Protein AF-A0A516GFE7-F1 (afdb_monomer)

Solvent-accessible surface area (backbone atoms only — not comparable to full-atom values): 7276 Å² total; per-residue (Å²): 134,89,84,88,85,85,79,75,92,79,82,87,72,81,81,80,71,80,77,71,81,72,76,73,76,73,80,73,68,92,63,82,75,91,73,81,87,88,73,87,83,81,52,74,66,57,55,48,50,54,50,52,52,46,47,67,71,62,63,71,59,98,56,88,68,79,75,68,81,72,78,48,69,80,76,64,46,90,61,79,77,74,78,83,81,64,90,54,93,64,37,78,60,54,74,75,51,90,130

Secondary structure (DSSP, 8-state):
------------------------------PPPS----SS---HHHHHHHHHHHHHHH-S-SS---------TTTT-SSPPP--PPPSTTHHHHTTS--

Sequence (99 aa):
MSATDTGADTAADTATGGTDTATADTDHTSSTPVLKVVSGNPTAEEVAALTAVLAVVGGGDSGEATATPTTSLWGRSARLPAQRVTPGPGAWRASAMPH

Structure (mmCIF, N/CA/C/O backbone):
data_AF-A0A516GFE7-F1
#
_entry.id   AF-A0A516GFE7-F1
#
loop_
_atom_site.group_PDB
_atom_site.id
_atom_site.type_symbol
_atom_site.label_atom_id
_atom_site.label_alt_id
_atom_site.label_comp_id
_atom_site.label_asym_id
_atom_site.label_entity_id
_atom_site.label_seq_id
_atom_site.pdbx_PDB_ins_code
_atom_site.Cartn_x
_atom_site.Cartn_y
_atom_site.Cartn_z
_atom_site.occupancy
_atom_site.B_iso_or_equiv
_atom_site.auth_seq_id
_atom_site.auth_comp_id
_atom_site.auth_asym_id
_atom_site.auth_atom_id
_atom_site.pdbx_PDB_model_num
ATOM 1 N N . MET A 1 1 ? -4.578 42.224 65.400 1.00 40.62 1 MET A N 1
ATOM 2 C CA . MET A 1 1 ? -5.111 40.857 65.213 1.00 40.62 1 MET A CA 1
ATOM 3 C C . MET A 1 1 ? -6.072 40.911 64.041 1.00 40.62 1 MET A C 1
ATOM 5 O O . MET A 1 1 ? -6.862 41.840 63.981 1.00 40.62 1 MET A O 1
ATOM 9 N N . SER A 1 2 ? -5.865 40.021 63.077 1.00 48.75 2 SER A N 1
ATOM 10 C CA . SER A 1 2 ? -6.362 40.023 61.697 1.00 48.75 2 SER A CA 1
ATOM 11 C C . SER A 1 2 ? -7.869 40.221 61.510 1.00 48.75 2 SER A C 1
ATOM 13 O O . SER A 1 2 ? -8.648 39.681 62.286 1.00 48.75 2 SER A O 1
ATOM 15 N N . ALA A 1 3 ? -8.250 40.853 60.395 1.00 51.66 3 ALA A N 1
ATOM 16 C CA . ALA A 1 3 ? -9.342 40.390 59.538 1.00 51.66 3 ALA A CA 1
ATOM 17 C C . ALA A 1 3 ? -9.188 41.004 58.136 1.00 51.66 3 ALA A C 1
ATOM 19 O O . ALA A 1 3 ? -9.076 42.215 57.974 1.00 51.66 3 ALA A O 1
ATOM 20 N N . THR A 1 4 ? -9.109 40.121 57.151 1.00 70.12 4 THR A N 1
ATOM 21 C CA . THR A 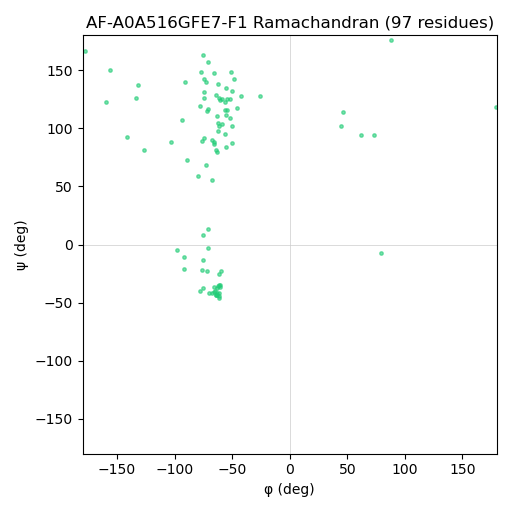1 4 ? -9.088 40.353 55.708 1.00 70.12 4 THR A CA 1
ATOM 22 C C . THR A 1 4 ? -10.466 40.764 55.200 1.00 70.12 4 THR A C 1
ATOM 24 O O . THR A 1 4 ? -11.443 40.118 55.565 1.00 70.12 4 THR A O 1
ATOM 27 N N . ASP A 1 5 ? -10.526 41.720 54.278 1.00 40.56 5 ASP A N 1
ATOM 28 C CA . ASP A 1 5 ? -11.602 41.785 53.286 1.00 40.56 5 ASP A CA 1
ATOM 29 C C . ASP A 1 5 ? -10.976 42.229 51.958 1.00 40.56 5 ASP A C 1
ATOM 31 O O . ASP A 1 5 ? -10.685 43.400 51.727 1.00 40.56 5 ASP A O 1
ATOM 35 N N . THR A 1 6 ? -10.598 41.245 51.143 1.00 70.00 6 THR A N 1
ATOM 36 C CA . THR A 1 6 ? -10.194 41.457 49.751 1.00 70.00 6 THR A CA 1
ATOM 37 C C . THR A 1 6 ? -11.439 41.243 48.917 1.00 70.00 6 THR A C 1
ATOM 39 O O . THR A 1 6 ? -11.926 40.122 48.796 1.00 70.00 6 THR A O 1
ATOM 42 N N . GLY A 1 7 ? -11.967 42.351 48.409 1.00 43.28 7 GLY A N 1
ATOM 43 C CA . GLY A 1 7 ? -13.133 42.364 47.552 1.00 43.28 7 GLY A CA 1
ATOM 44 C C . GLY A 1 7 ? -12.870 41.803 46.156 1.00 43.28 7 GLY A C 1
ATOM 45 O O . GLY A 1 7 ? -11.760 41.862 45.631 1.00 43.28 7 GLY A O 1
ATOM 46 N N . ALA A 1 8 ? -13.988 41.375 45.575 1.00 51.88 8 ALA A N 1
ATOM 47 C CA . ALA A 1 8 ? -14.328 41.421 44.158 1.00 51.88 8 ALA A CA 1
ATOM 48 C C . ALA A 1 8 ? -13.607 40.444 43.210 1.00 51.88 8 ALA A C 1
ATOM 50 O O . ALA A 1 8 ? -12.591 40.744 42.589 1.00 51.88 8 ALA A O 1
ATOM 51 N N . ASP A 1 9 ? -14.286 39.314 42.987 1.00 47.78 9 ASP A N 1
ATOM 52 C CA . ASP A 1 9 ? -14.727 38.897 41.650 1.00 47.78 9 ASP A CA 1
ATOM 53 C C . ASP A 1 9 ? -14.917 40.090 40.697 1.00 47.78 9 ASP A C 1
ATOM 55 O O . ASP A 1 9 ? -15.665 41.010 41.035 1.00 47.78 9 ASP A O 1
ATOM 59 N N . THR A 1 10 ? -14.301 40.054 39.508 1.00 49.50 10 THR A N 1
ATOM 60 C CA . THR A 1 10 ? -14.901 40.459 38.215 1.00 49.50 10 THR A CA 1
ATOM 61 C C . THR A 1 10 ? -13.891 40.291 37.068 1.00 49.50 10 THR A C 1
ATOM 63 O O . THR A 1 10 ? -12.853 40.943 37.032 1.00 49.50 10 THR A O 1
ATOM 66 N N . ALA A 1 11 ? -14.268 39.422 36.123 1.00 47.94 11 ALA A N 1
ATOM 67 C CA . ALA A 1 11 ? -13.967 39.408 34.686 1.00 47.94 11 ALA A CA 1
ATOM 68 C C . ALA A 1 11 ? -12.524 39.686 34.203 1.00 47.94 11 ALA A C 1
ATOM 70 O O . ALA A 1 11 ? -12.130 40.824 33.969 1.00 47.94 11 ALA A O 1
ATOM 71 N N . ALA A 1 12 ? -11.817 38.610 33.854 1.00 48.28 12 ALA A N 1
ATOM 72 C CA . ALA A 1 12 ? -11.055 38.567 32.604 1.00 48.28 12 ALA A CA 1
ATOM 73 C C . ALA A 1 12 ? -11.898 37.707 31.652 1.00 48.28 12 ALA A C 1
ATOM 75 O O . ALA A 1 12 ? -12.020 36.498 31.831 1.00 48.28 12 ALA A O 1
ATOM 76 N N . ASP A 1 13 ? -12.816 38.327 30.921 1.00 52.19 13 ASP A N 1
ATOM 77 C CA . ASP A 1 13 ? -12.589 38.818 29.559 1.00 52.19 13 ASP A CA 1
ATOM 78 C C . ASP A 1 13 ? -11.891 37.784 28.670 1.00 52.19 13 ASP A C 1
ATOM 80 O O . ASP A 1 13 ? -10.766 37.335 28.890 1.00 52.19 13 ASP A O 1
ATOM 84 N N . THR A 1 14 ? -12.667 37.372 27.685 1.00 43.75 14 THR A N 1
ATOM 85 C CA . THR A 1 14 ? -12.422 36.326 26.712 1.00 43.75 14 THR A CA 1
ATOM 86 C C . THR A 1 14 ? -11.114 36.547 25.967 1.00 43.75 14 THR A C 1
ATOM 88 O O . THR A 1 14 ? -10.996 37.454 25.146 1.00 43.75 14 THR A O 1
ATOM 91 N N . ALA A 1 15 ? -10.164 35.632 26.150 1.00 45.09 15 ALA A N 1
ATOM 92 C CA . ALA A 1 15 ? -9.186 35.362 25.112 1.00 45.09 15 ALA A CA 1
ATOM 93 C C . ALA A 1 15 ? -9.928 34.715 23.933 1.00 45.09 15 ALA A C 1
ATOM 95 O O . ALA A 1 15 ? -10.081 33.495 23.859 1.00 45.09 15 ALA A O 1
ATOM 96 N N . THR A 1 16 ? -10.417 35.552 23.019 1.00 51.69 16 THR A N 1
ATOM 97 C CA . THR A 1 16 ? -10.776 35.163 21.654 1.00 51.69 16 THR A CA 1
ATOM 98 C C . THR A 1 16 ? -9.487 34.723 20.959 1.00 51.69 16 THR A C 1
ATOM 100 O O . THR A 1 16 ? -8.820 35.494 20.274 1.00 51.69 16 THR A O 1
ATOM 103 N N . GLY A 1 17 ? -9.088 33.478 21.214 1.00 44.28 17 GLY A N 1
ATOM 104 C CA . GLY A 1 17 ? -8.136 32.752 20.390 1.00 44.28 17 GLY A CA 1
ATOM 105 C C . GLY A 1 17 ? -8.846 32.392 19.096 1.00 44.28 17 GLY A C 1
ATOM 106 O O . GLY A 1 17 ? -9.847 31.676 19.123 1.00 44.28 17 GLY A O 1
ATOM 107 N N . GLY A 1 18 ? -8.363 32.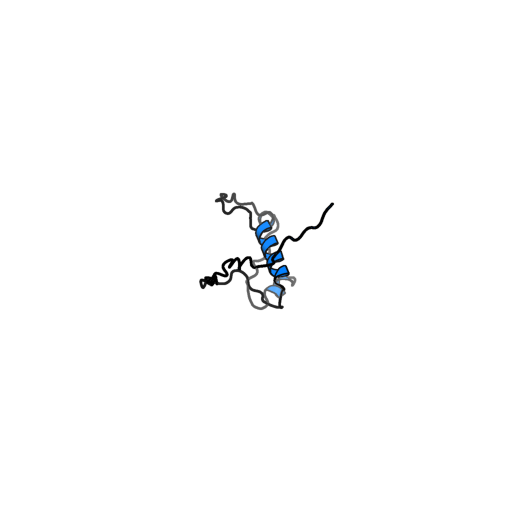961 17.994 1.00 53.81 18 GLY A N 1
ATOM 108 C CA . GLY A 1 18 ? -8.938 32.822 16.668 1.00 53.81 18 GLY A CA 1
ATOM 109 C C . GLY A 1 18 ? -9.296 31.379 16.341 1.00 53.81 18 GLY A C 1
ATOM 110 O O . GLY A 1 18 ? -8.435 30.514 16.218 1.00 53.81 18 GLY A O 1
ATOM 111 N N . THR A 1 19 ? -10.585 31.144 16.131 1.00 42.69 19 THR A N 1
ATOM 112 C CA . THR A 1 19 ? -11.004 30.161 15.142 1.00 42.69 19 THR A CA 1
ATOM 113 C C . THR A 1 19 ? -11.128 30.923 13.837 1.00 42.69 19 THR A C 1
ATOM 115 O O . THR A 1 19 ? -12.219 31.203 13.344 1.00 42.69 19 THR A O 1
ATOM 118 N N . ASP A 1 20 ? -9.966 31.282 13.279 1.00 50.12 20 ASP A N 1
ATOM 119 C CA . ASP A 1 20 ? -9.879 31.349 11.832 1.00 50.12 20 ASP A CA 1
ATOM 120 C C . ASP A 1 20 ? -10.404 30.003 11.358 1.00 50.12 20 ASP A C 1
ATOM 122 O O . ASP A 1 20 ? -9.817 28.942 11.590 1.00 50.12 20 ASP A O 1
ATOM 126 N N . THR A 1 21 ? -11.589 30.057 10.766 1.00 53.34 21 THR A N 1
ATOM 127 C CA . THR A 1 21 ? -12.073 29.020 9.880 1.00 53.34 21 THR A CA 1
ATOM 128 C C . THR A 1 21 ? -11.092 29.029 8.716 1.00 53.34 21 THR A C 1
ATOM 130 O O . THR A 1 21 ? -11.322 29.652 7.684 1.00 53.34 21 THR A O 1
ATOM 133 N N . ALA A 1 22 ? -9.937 28.397 8.923 1.00 53.47 22 ALA A N 1
ATOM 134 C CA . ALA A 1 22 ? -9.079 27.952 7.858 1.00 53.47 22 ALA A CA 1
ATOM 135 C C . ALA A 1 22 ? -9.889 26.870 7.154 1.00 53.47 22 ALA A C 1
ATOM 137 O O . ALA A 1 22 ? -9.849 25.690 7.501 1.00 53.47 22 ALA A O 1
ATOM 138 N N . THR A 1 23 ? -10.695 27.315 6.194 1.00 50.78 23 THR A N 1
ATOM 139 C CA . THR A 1 23 ? -11.040 26.541 5.015 1.00 50.78 23 THR A CA 1
ATOM 140 C C . THR A 1 23 ? -9.711 26.048 4.453 1.00 50.78 23 THR A C 1
ATOM 142 O O . THR A 1 23 ? -9.056 26.737 3.675 1.00 50.78 23 THR A O 1
ATOM 145 N N . ALA A 1 24 ? -9.254 24.893 4.940 1.00 57.44 24 ALA A N 1
ATOM 146 C CA . ALA A 1 24 ? -8.231 24.109 4.289 1.00 57.44 24 ALA A CA 1
ATOM 147 C C . ALA A 1 24 ? -8.881 23.641 2.993 1.00 57.44 24 ALA A C 1
ATOM 149 O O . ALA A 1 24 ? -9.546 22.603 2.950 1.00 57.44 24 ALA A O 1
ATOM 150 N N . ASP A 1 25 ? -8.769 24.493 1.978 1.00 47.75 25 ASP A N 1
ATOM 151 C CA . ASP A 1 25 ? -9.023 24.150 0.596 1.00 47.75 25 ASP A CA 1
ATOM 152 C C . ASP A 1 25 ? -8.098 22.970 0.302 1.00 47.75 25 ASP A C 1
ATOM 154 O O . ASP A 1 25 ? -6.882 23.099 0.150 1.00 47.75 25 ASP A O 1
ATOM 158 N N . THR A 1 26 ? -8.655 21.770 0.444 1.00 60.00 26 THR A N 1
ATOM 159 C CA . THR A 1 26 ? -7.948 20.538 0.150 1.00 60.00 26 THR A CA 1
ATOM 160 C C . THR A 1 26 ? -7.921 20.502 -1.357 1.00 60.00 26 THR A C 1
ATOM 162 O O . THR A 1 26 ? -8.876 20.034 -1.977 1.00 60.00 26 THR A O 1
ATOM 165 N N . ASP A 1 27 ? -6.854 21.061 -1.921 1.00 47.75 27 ASP A N 1
ATOM 166 C CA . ASP A 1 27 ? -6.510 20.993 -3.332 1.00 47.75 27 ASP A CA 1
ATOM 167 C C . ASP A 1 27 ? -6.441 19.510 -3.734 1.00 47.75 27 ASP A C 1
ATOM 169 O O . ASP A 1 27 ? -5.401 18.853 -3.730 1.00 47.75 27 ASP A O 1
ATOM 173 N N . HIS A 1 28 ? -7.600 18.937 -4.050 1.00 56.25 28 HIS A N 1
ATOM 174 C CA . HIS A 1 28 ? -7.746 17.636 -4.680 1.00 56.25 28 HIS A CA 1
ATOM 175 C C . HIS A 1 28 ? -7.474 17.855 -6.171 1.00 56.25 28 HIS A C 1
ATOM 177 O O . HIS A 1 28 ? -8.341 17.665 -7.028 1.00 56.25 28 HIS A O 1
ATOM 183 N N . THR A 1 29 ? -6.271 18.348 -6.489 1.00 56.84 29 THR A N 1
ATOM 184 C CA . THR A 1 29 ? -5.804 18.472 -7.868 1.00 56.84 29 THR A CA 1
ATOM 185 C C . THR A 1 29 ? -6.004 17.099 -8.497 1.00 56.84 29 THR A C 1
ATOM 187 O O . THR A 1 29 ? -5.587 16.105 -7.905 1.00 56.84 29 THR A O 1
ATOM 190 N N . SER A 1 30 ? -6.722 17.032 -9.622 1.00 61.94 30 SER A N 1
ATOM 191 C CA . SER A 1 30 ? -7.272 15.808 -10.231 1.00 61.94 30 SER A CA 1
ATOM 192 C C . SER A 1 30 ? -6.206 14.843 -10.778 1.00 61.94 30 SER A C 1
ATOM 194 O O . SER A 1 30 ? -6.211 14.466 -11.949 1.00 61.94 30 SER A O 1
ATOM 196 N N . SER A 1 31 ? -5.269 14.448 -9.925 1.00 73.81 31 SER A N 1
ATOM 197 C CA . SER A 1 31 ? -4.284 13.413 -10.149 1.00 73.81 31 SER A CA 1
ATOM 198 C C . SER A 1 31 ? -4.967 12.057 -10.051 1.00 73.81 31 SER A C 1
ATOM 200 O O . SER A 1 31 ? -5.862 11.840 -9.231 1.00 73.81 31 SER A O 1
ATOM 202 N N . THR A 1 32 ? -4.543 11.125 -10.901 1.00 83.50 32 THR A N 1
ATOM 203 C CA . THR A 1 32 ? -4.990 9.737 -10.781 1.00 83.50 32 THR A CA 1
ATOM 204 C C . THR A 1 32 ? -4.533 9.211 -9.417 1.00 83.50 32 THR A C 1
ATOM 206 O O . THR A 1 32 ? -3.342 9.312 -9.110 1.00 83.50 32 THR A O 1
ATOM 209 N N . PRO A 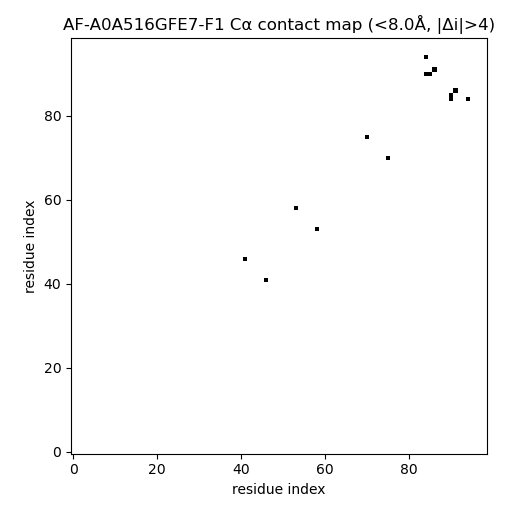1 33 ? -5.436 8.664 -8.583 1.00 82.81 33 PRO A N 1
ATOM 210 C CA . PRO A 1 33 ? -5.074 8.210 -7.247 1.00 82.81 33 PRO A CA 1
ATOM 211 C C . PRO A 1 33 ? -4.009 7.113 -7.333 1.00 82.81 33 PRO A C 1
ATOM 213 O O . PRO A 1 33 ? -4.206 6.095 -7.996 1.00 82.81 33 PRO A O 1
ATOM 216 N N . VAL A 1 34 ? -2.880 7.324 -6.650 1.00 87.88 34 VAL A N 1
ATOM 217 C CA . VAL A 1 34 ? -1.730 6.400 -6.658 1.00 87.88 34 VAL A CA 1
ATOM 218 C C . VAL A 1 34 ? -1.994 5.107 -5.884 1.00 87.88 34 VAL A C 1
ATOM 220 O O . VAL A 1 34 ? -1.368 4.086 -6.154 1.00 87.88 34 VAL A O 1
ATOM 223 N N . LEU A 1 35 ? -2.944 5.130 -4.945 1.00 89.56 35 LEU A N 1
ATOM 224 C CA . LEU A 1 35 ? -3.377 3.979 -4.158 1.00 89.56 35 LEU A CA 1
ATOM 225 C C . LEU A 1 35 ? -4.909 3.900 -4.175 1.00 89.56 35 LEU A C 1
ATOM 227 O O . LEU A 1 35 ? -5.591 4.914 -4.027 1.00 89.56 35 LEU A O 1
ATOM 231 N N . LYS A 1 36 ? -5.455 2.689 -4.341 1.00 92.56 36 LYS A N 1
ATOM 232 C CA . LYS A 1 36 ? -6.900 2.422 -4.337 1.00 92.56 36 LYS A CA 1
ATOM 233 C C . LYS A 1 36 ? -7.223 1.221 -3.455 1.00 92.56 36 LYS A C 1
ATOM 235 O O . LYS A 1 36 ? -6.716 0.125 -3.685 1.00 92.56 36 LYS A O 1
ATOM 240 N N . VAL A 1 37 ? -8.138 1.410 -2.509 1.00 94.25 37 VAL A N 1
ATOM 241 C CA . VAL A 1 37 ? -8.740 0.313 -1.742 1.00 94.25 37 VAL A CA 1
ATOM 242 C C . VAL A 1 37 ? -9.805 -0.353 -2.616 1.00 94.25 37 VAL A C 1
ATOM 244 O O . VAL A 1 37 ? -10.744 0.298 -3.069 1.00 94.25 37 VAL A O 1
ATOM 247 N N . VAL A 1 38 ? -9.636 -1.642 -2.913 1.00 96.25 38 VAL A N 1
ATOM 248 C CA . VAL A 1 38 ? -10.536 -2.390 -3.815 1.00 96.25 38 VAL A CA 1
ATOM 249 C C . VAL A 1 38 ? -11.669 -3.086 -3.051 1.00 96.25 38 VAL A C 1
ATOM 251 O O . VAL A 1 38 ? -12.711 -3.383 -3.630 1.00 96.25 38 VAL A O 1
ATOM 254 N N . SER A 1 39 ? -11.492 -3.322 -1.750 1.00 92.75 39 SER A N 1
ATOM 255 C CA . SER A 1 39 ? -12.468 -4.000 -0.896 1.00 92.75 39 SER A CA 1
ATOM 256 C C . SER A 1 39 ? -12.285 -3.628 0.575 1.00 92.75 39 SER A C 1
ATOM 258 O O . SER A 1 39 ? -11.152 -3.429 1.010 1.00 92.75 39 SER A O 1
ATOM 260 N N . GLY A 1 40 ? -13.376 -3.646 1.345 1.00 96.25 40 GLY A N 1
ATOM 261 C CA . GLY A 1 40 ? -13.376 -3.350 2.783 1.00 96.25 40 GLY A CA 1
ATOM 262 C C . GLY A 1 40 ? -13.549 -1.862 3.104 1.00 96.25 40 GLY A C 1
ATOM 263 O O . GLY A 1 40 ? -13.620 -1.030 2.203 1.00 96.25 40 GLY A O 1
ATOM 264 N N . ASN A 1 41 ? -13.640 -1.545 4.397 1.00 96.38 41 ASN A N 1
ATOM 265 C CA . ASN A 1 41 ? -13.692 -0.175 4.914 1.00 96.38 41 ASN A CA 1
ATOM 266 C C . ASN A 1 41 ? -12.597 -0.003 5.981 1.00 96.38 41 ASN A C 1
ATOM 268 O O . ASN A 1 41 ? -12.896 -0.187 7.163 1.00 96.38 41 ASN A O 1
ATOM 272 N N . PRO A 1 42 ? -11.336 0.232 5.571 1.00 96.31 42 PRO A N 1
ATOM 273 C CA . PRO A 1 42 ? -10.227 0.336 6.509 1.00 96.31 42 PRO A CA 1
ATOM 274 C C . PRO A 1 42 ? -10.384 1.567 7.400 1.00 96.31 42 PRO A C 1
ATOM 276 O O . PRO A 1 42 ? -10.913 2.597 6.970 1.00 96.31 42 PRO A O 1
ATOM 279 N N . THR A 1 43 ? -9.905 1.468 8.636 1.00 97.94 43 THR A N 1
ATOM 280 C CA . THR A 1 43 ? -9.884 2.617 9.543 1.00 97.94 43 THR A CA 1
ATOM 281 C C . THR A 1 43 ? -8.761 3.585 9.165 1.00 97.94 43 THR A C 1
ATOM 283 O O . THR A 1 43 ? -7.830 3.244 8.427 1.00 97.94 43 THR A O 1
ATOM 286 N N . ALA A 1 44 ? -8.834 4.821 9.663 1.00 95.31 44 ALA A N 1
ATOM 287 C CA . ALA A 1 44 ? -7.811 5.831 9.393 1.00 95.31 44 ALA A CA 1
ATOM 288 C C . ALA A 1 44 ? -6.425 5.391 9.899 1.00 95.31 44 ALA A C 1
ATOM 290 O O . ALA A 1 44 ? -5.410 5.649 9.251 1.00 95.31 44 ALA A O 1
ATOM 291 N N . GLU A 1 45 ? -6.394 4.675 11.023 1.00 97.06 45 GLU A N 1
ATOM 292 C CA . GLU A 1 45 ? -5.181 4.133 11.632 1.00 97.06 45 GLU A CA 1
ATOM 293 C C . GLU A 1 45 ? -4.520 3.085 10.730 1.00 97.06 45 GLU A C 1
ATOM 295 O O . GLU A 1 45 ? -3.299 3.082 10.580 1.00 97.06 45 GLU A O 1
ATOM 300 N N . GLU A 1 46 ? -5.309 2.229 10.079 1.00 97.38 46 GLU A N 1
ATOM 301 C CA . GLU A 1 46 ? -4.795 1.212 9.157 1.00 97.38 46 GLU A CA 1
ATOM 302 C C . GLU A 1 46 ? -4.199 1.847 7.894 1.00 97.38 46 GLU A C 1
ATOM 304 O O . GLU A 1 46 ? -3.116 1.459 7.446 1.00 97.38 46 GLU A O 1
ATOM 309 N N . VAL A 1 47 ? -4.860 2.872 7.345 1.00 95.88 47 VAL A N 1
ATOM 310 C CA . VAL A 1 47 ? -4.340 3.632 6.197 1.00 95.88 47 VAL A CA 1
ATOM 311 C C . VAL A 1 47 ? -3.036 4.348 6.564 1.00 95.88 47 VAL A C 1
ATOM 313 O O . VAL A 1 47 ? -2.072 4.320 5.790 1.00 95.88 47 VAL A O 1
ATOM 316 N N . ALA A 1 48 ? -2.969 4.942 7.758 1.00 95.25 48 ALA A N 1
ATOM 317 C CA . ALA A 1 48 ? -1.761 5.588 8.263 1.00 95.25 48 ALA A CA 1
ATOM 318 C C . ALA A 1 48 ? -0.616 4.584 8.465 1.00 95.25 48 ALA A C 1
ATOM 320 O O . ALA A 1 48 ? 0.511 4.855 8.047 1.00 95.25 48 ALA A O 1
ATOM 321 N N . ALA A 1 49 ? -0.900 3.407 9.030 1.00 96.31 49 ALA A N 1
ATOM 322 C CA . ALA A 1 49 ? 0.091 2.352 9.223 1.00 96.31 49 ALA A CA 1
ATOM 323 C C . ALA A 1 49 ? 0.670 1.864 7.886 1.00 96.31 49 ALA A C 1
ATOM 325 O O . ALA A 1 49 ? 1.889 1.778 7.738 1.00 96.31 49 ALA A O 1
ATOM 326 N N . LEU A 1 50 ? -0.182 1.614 6.885 1.00 93.94 50 LEU A N 1
ATOM 327 C CA . LEU A 1 50 ? 0.269 1.224 5.545 1.00 93.94 50 LEU A CA 1
ATOM 328 C C . LEU A 1 50 ? 1.126 2.310 4.889 1.00 93.94 50 LEU A C 1
ATOM 330 O O . LEU A 1 50 ? 2.164 2.001 4.306 1.00 93.94 50 LEU A O 1
ATOM 334 N N . THR A 1 51 ? 0.728 3.575 5.024 1.00 92.38 51 THR A N 1
ATOM 335 C CA . THR A 1 51 ? 1.482 4.709 4.472 1.00 92.38 51 THR A CA 1
ATOM 336 C C . THR A 1 51 ? 2.836 4.865 5.164 1.00 92.38 51 THR A C 1
ATOM 338 O O . THR A 1 51 ? 3.842 5.070 4.490 1.00 92.38 51 THR A O 1
ATOM 341 N N . ALA A 1 52 ? 2.894 4.697 6.488 1.00 94.38 52 ALA A N 1
ATOM 342 C CA . ALA A 1 52 ? 4.139 4.738 7.252 1.00 94.38 52 ALA A CA 1
ATOM 343 C C . ALA A 1 52 ? 5.101 3.615 6.838 1.00 94.38 52 ALA A C 1
ATOM 345 O O . ALA A 1 52 ? 6.284 3.868 6.617 1.00 94.38 52 ALA A O 1
ATOM 346 N N . VAL A 1 53 ? 4.598 2.389 6.657 1.00 94.94 53 VAL A N 1
ATOM 347 C CA . VAL A 1 53 ? 5.406 1.267 6.150 1.00 94.94 53 VAL A CA 1
ATOM 348 C C . VAL A 1 53 ? 5.927 1.565 4.744 1.00 94.94 53 VAL A C 1
ATOM 350 O O . VAL A 1 53 ? 7.112 1.366 4.478 1.00 94.94 53 VAL A O 1
ATOM 353 N N . LEU A 1 54 ? 5.081 2.092 3.854 1.00 91.31 54 LEU A N 1
ATOM 354 C CA . LEU A 1 54 ? 5.498 2.486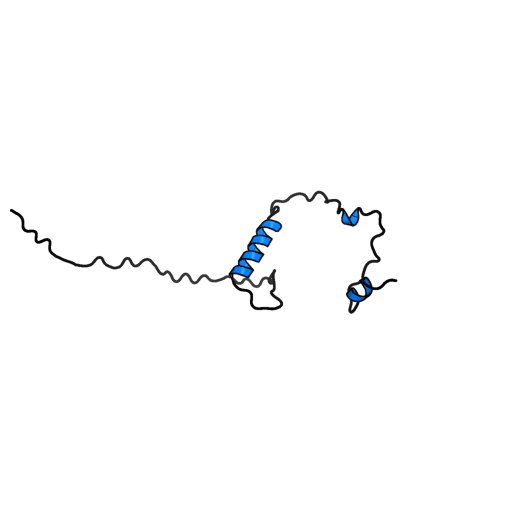 2.506 1.00 91.31 54 LEU A CA 1
ATOM 355 C C . LEU A 1 54 ? 6.533 3.613 2.520 1.00 91.31 54 LEU A C 1
ATOM 357 O O . LEU A 1 54 ? 7.454 3.574 1.715 1.00 91.31 54 LEU A O 1
ATOM 361 N N . ALA A 1 55 ? 6.425 4.580 3.430 1.00 88.75 55 ALA A N 1
ATOM 362 C CA . ALA A 1 55 ? 7.411 5.647 3.576 1.00 88.75 55 ALA A CA 1
ATOM 363 C C . ALA A 1 55 ? 8.769 5.107 4.052 1.00 88.75 55 ALA A C 1
ATOM 365 O O . ALA A 1 55 ? 9.808 5.557 3.579 1.00 88.75 55 ALA A O 1
ATOM 366 N N . VAL A 1 56 ? 8.776 4.100 4.931 1.00 90.44 56 VAL A N 1
ATOM 367 C CA . VAL A 1 56 ? 10.011 3.436 5.382 1.00 90.44 56 VAL A CA 1
ATOM 368 C C . VAL A 1 56 ? 10.642 2.597 4.266 1.00 90.44 56 VAL A C 1
ATOM 370 O O . VAL A 1 56 ? 11.858 2.621 4.098 1.00 90.44 56 VAL A O 1
ATOM 373 N N . VAL A 1 57 ? 9.836 1.864 3.491 1.00 88.25 57 VAL A N 1
ATOM 374 C CA . VAL A 1 57 ? 10.324 0.984 2.411 1.00 88.25 57 VAL A CA 1
ATOM 375 C C . VAL A 1 57 ? 10.700 1.771 1.151 1.00 88.25 57 VAL A C 1
ATOM 377 O O . VAL A 1 57 ? 11.684 1.449 0.491 1.00 88.25 57 VAL A O 1
ATOM 380 N N . GLY A 1 58 ? 9.909 2.788 0.808 1.00 70.88 58 GLY A N 1
ATOM 381 C CA . GLY A 1 58 ? 10.057 3.629 -0.380 1.00 70.88 58 GLY A CA 1
ATOM 382 C C . GLY A 1 58 ? 10.902 4.884 -0.163 1.00 70.88 58 GLY A C 1
ATOM 383 O O . GLY A 1 58 ? 11.282 5.518 -1.138 1.00 70.88 58 GLY A O 1
ATOM 384 N N . GLY A 1 59 ? 11.247 5.225 1.083 1.00 58.84 59 GLY A N 1
ATOM 385 C CA . GLY A 1 59 ? 12.105 6.363 1.444 1.00 58.84 59 GLY A CA 1
ATOM 386 C C . GLY A 1 59 ? 13.587 6.197 1.082 1.00 58.84 59 GLY A C 1
ATOM 387 O O . GLY A 1 59 ? 14.425 6.961 1.557 1.00 58.84 59 GLY A O 1
ATOM 388 N N . GLY A 1 60 ? 13.923 5.202 0.258 1.00 54.66 60 GLY A N 1
ATOM 389 C CA . GLY A 1 60 ? 15.225 5.077 -0.379 1.00 54.66 60 GLY A CA 1
ATOM 390 C C . GLY A 1 60 ? 15.353 6.058 -1.541 1.00 54.66 60 GLY A C 1
ATOM 391 O O . GLY A 1 60 ? 15.048 5.704 -2.671 1.00 54.66 60 GLY A O 1
ATOM 392 N N . ASP A 1 61 ? 15.835 7.255 -1.215 1.00 53.34 61 ASP A N 1
ATOM 393 C CA . ASP A 1 61 ? 16.445 8.249 -2.103 1.00 53.34 61 ASP A CA 1
ATOM 394 C C . ASP A 1 61 ? 15.554 8.823 -3.225 1.00 53.34 61 ASP A C 1
ATOM 396 O O . ASP A 1 61 ? 15.494 8.340 -4.350 1.00 53.34 61 ASP A O 1
ATOM 400 N N . SER A 1 62 ? 14.927 9.964 -2.929 1.00 55.53 62 SER A N 1
ATOM 401 C CA . SER A 1 62 ? 14.599 10.988 -3.933 1.00 55.53 62 SER A CA 1
ATOM 402 C C . SER A 1 62 ? 15.832 11.808 -4.356 1.00 55.53 62 S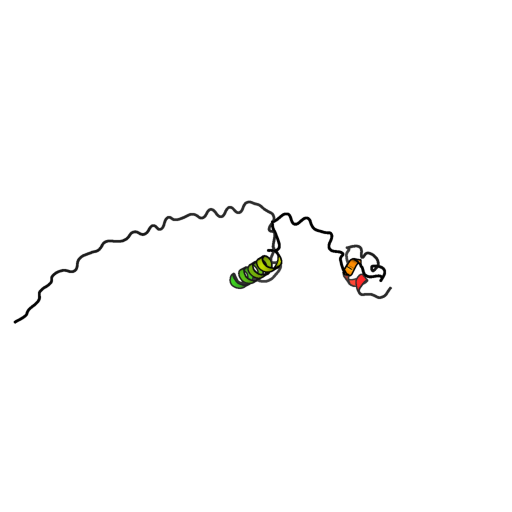ER A C 1
ATOM 404 O O . SER A 1 62 ? 15.700 12.813 -5.053 1.00 55.53 62 SER A O 1
ATOM 406 N N . GLY A 1 63 ? 17.028 11.411 -3.913 1.00 52.38 63 GLY A N 1
ATOM 407 C CA . GLY A 1 63 ? 18.285 11.777 -4.540 1.00 52.38 63 GLY A CA 1
ATOM 408 C C . GLY A 1 63 ? 18.502 10.945 -5.798 1.00 52.38 63 GLY A C 1
ATOM 409 O O . GLY A 1 63 ? 18.051 9.812 -5.930 1.00 52.38 63 GLY A O 1
ATOM 410 N N . GLU A 1 64 ? 19.166 11.540 -6.773 1.00 57.03 64 GLU A N 1
ATOM 411 C CA . GLU A 1 64 ? 19.525 10.890 -8.022 1.00 57.03 64 GLU A CA 1
ATOM 412 C C . GLU A 1 64 ? 20.653 9.876 -7.773 1.00 57.03 64 GLU A C 1
ATOM 414 O O . GLU A 1 64 ? 21.798 10.062 -8.189 1.00 57.03 64 GLU A O 1
ATOM 419 N N . ALA A 1 65 ? 20.362 8.788 -7.057 1.00 56.22 65 ALA A N 1
ATOM 420 C CA . ALA A 1 65 ? 21.222 7.625 -7.063 1.00 56.22 65 ALA A CA 1
ATOM 421 C C . ALA A 1 65 ? 21.238 7.110 -8.500 1.00 56.22 65 ALA A C 1
ATOM 423 O O . ALA A 1 65 ? 20.275 6.506 -8.977 1.00 56.22 65 ALA A O 1
ATOM 424 N N . THR A 1 66 ? 22.345 7.358 -9.205 1.00 60.38 66 THR A N 1
ATOM 425 C CA . THR A 1 66 ? 22.666 6.649 -10.442 1.00 60.38 66 THR A CA 1
ATOM 426 C C . THR A 1 66 ? 22.527 5.169 -10.129 1.00 60.38 66 THR A C 1
ATOM 428 O O . THR A 1 66 ? 23.373 4.591 -9.441 1.00 60.38 66 THR A O 1
ATOM 431 N N . ALA A 1 67 ? 21.413 4.583 -10.565 1.00 61.25 67 ALA A N 1
ATOM 432 C CA . ALA A 1 67 ? 21.101 3.196 -10.318 1.00 61.25 67 ALA A CA 1
ATOM 433 C C . ALA A 1 67 ? 22.190 2.383 -11.008 1.00 61.25 67 ALA A C 1
ATOM 435 O O . ALA A 1 67 ? 22.160 2.153 -12.216 1.00 61.25 67 ALA A O 1
ATOM 436 N N . THR A 1 68 ? 23.193 1.970 -10.236 1.00 65.56 68 THR A N 1
ATOM 437 C CA . THR A 1 68 ? 24.072 0.894 -10.673 1.00 65.56 68 THR A CA 1
ATOM 438 C C . THR A 1 68 ? 23.124 -0.262 -10.956 1.00 65.56 68 THR A C 1
ATOM 440 O O . THR A 1 68 ? 22.340 -0.576 -10.056 1.00 65.56 68 THR A O 1
ATOM 443 N N . PRO A 1 69 ? 23.097 -0.844 -12.172 1.00 65.19 69 PRO A N 1
ATOM 444 C CA . PRO A 1 69 ? 22.137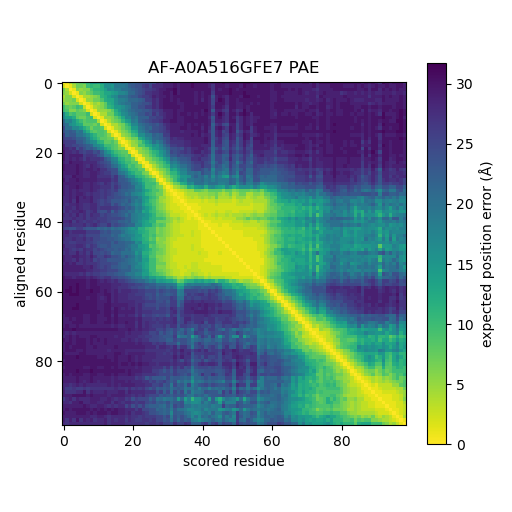 -1.886 -12.485 1.00 65.19 69 PRO A CA 1
ATOM 445 C C . PRO A 1 69 ? 22.362 -3.014 -11.488 1.00 65.19 69 PRO A C 1
ATOM 447 O O . PRO A 1 69 ? 23.352 -3.748 -11.554 1.00 65.19 69 PRO A O 1
ATOM 450 N N . THR A 1 70 ? 21.468 -3.104 -10.506 1.00 69.81 70 THR A N 1
ATOM 451 C CA . THR A 1 70 ? 21.505 -4.158 -9.514 1.00 69.81 70 THR A CA 1
ATOM 452 C C . THR A 1 70 ? 21.283 -5.423 -10.308 1.00 69.81 70 THR A C 1
ATOM 454 O O . THR A 1 70 ? 20.236 -5.625 -10.925 1.00 69.81 70 THR A O 1
ATOM 457 N N . THR A 1 71 ? 22.331 -6.242 -10.400 1.00 68.50 71 THR A N 1
ATOM 458 C CA . THR A 1 71 ? 22.239 -7.512 -11.110 1.00 68.50 71 THR A CA 1
ATOM 459 C C . THR A 1 71 ? 21.192 -8.326 -10.373 1.00 68.50 71 THR A C 1
ATOM 461 O O . THR A 1 71 ? 21.448 -8.842 -9.285 1.00 68.50 71 THR A O 1
ATOM 464 N N . SER A 1 72 ? 19.987 -8.375 -10.939 1.00 71.69 72 SER A N 1
ATOM 465 C CA . SER A 1 72 ? 18.870 -9.095 -10.353 1.00 71.69 72 SER A CA 1
ATOM 466 C C . SER A 1 72 ? 19.309 -10.537 -10.161 1.00 71.69 72 SER A C 1
ATOM 468 O O . SER A 1 72 ? 19.599 -11.236 -11.130 1.00 71.69 72 SER A O 1
ATOM 470 N N . LEU A 1 73 ? 19.384 -10.992 -8.910 1.00 73.88 73 LEU A N 1
ATOM 471 C CA . LEU A 1 73 ? 19.752 -12.377 -8.612 1.00 73.88 73 LEU A CA 1
ATOM 472 C C . LEU A 1 73 ? 18.742 -13.362 -9.222 1.00 73.88 73 LEU A C 1
ATOM 474 O O . LEU A 1 73 ? 19.114 -14.476 -9.582 1.00 73.88 73 LEU A O 1
ATOM 478 N N . TRP A 1 74 ? 17.503 -12.910 -9.436 1.00 66.56 74 TRP A N 1
ATOM 479 C CA . TRP A 1 74 ? 16.496 -13.607 -10.233 1.00 66.56 74 TRP A CA 1
ATOM 480 C C . TRP A 1 74 ? 16.895 -13.728 -11.711 1.00 66.56 74 TRP A C 1
ATOM 482 O O . TRP A 1 74 ? 16.772 -14.807 -12.284 1.00 66.56 74 TRP A O 1
ATOM 492 N N . GLY A 1 75 ? 17.426 -12.660 -12.316 1.00 68.25 75 GLY A N 1
ATOM 493 C CA . GLY A 1 75 ? 17.941 -12.660 -13.693 1.00 68.25 75 GLY A CA 1
ATOM 494 C C . GLY A 1 75 ? 19.308 -13.338 -13.866 1.00 68.25 75 GLY A C 1
ATOM 495 O O . GLY A 1 75 ? 19.635 -13.784 -14.961 1.00 68.25 75 GLY A O 1
ATOM 496 N N . ARG A 1 76 ? 20.098 -13.457 -12.790 1.00 70.75 76 ARG A N 1
ATOM 497 C CA . ARG A 1 76 ? 21.399 -14.156 -12.756 1.00 70.75 76 ARG A CA 1
ATOM 498 C C . ARG A 1 76 ? 21.254 -15.682 -12.753 1.00 70.75 76 ARG A C 1
ATOM 500 O O . ARG A 1 76 ? 22.247 -16.393 -12.898 1.00 70.75 76 ARG A O 1
ATOM 507 N N . SER A 1 77 ? 20.053 -16.206 -12.513 1.00 71.44 77 SER A N 1
ATOM 508 C CA . SER A 1 77 ? 19.841 -17.648 -12.438 1.00 71.44 77 SER A CA 1
ATOM 509 C C . SER A 1 77 ? 20.249 -18.320 -13.754 1.00 71.44 77 SER A C 1
ATOM 511 O O . SER A 1 77 ? 19.742 -17.979 -14.814 1.00 71.44 77 SER A O 1
ATOM 513 N N . ALA A 1 78 ? 21.145 -19.309 -13.682 1.00 67.50 78 ALA A N 1
ATOM 514 C CA . ALA A 1 78 ? 21.558 -20.122 -14.833 1.00 67.50 78 ALA A CA 1
ATOM 515 C C . ALA A 1 78 ? 20.454 -21.085 -15.318 1.00 67.50 78 ALA A C 1
ATOM 517 O O . ALA A 1 78 ? 20.638 -21.809 -16.296 1.00 67.50 78 ALA A O 1
ATOM 518 N N . ARG A 1 79 ? 19.310 -21.127 -14.622 1.00 70.06 79 ARG A N 1
ATOM 519 C CA . ARG A 1 79 ? 18.114 -21.823 -15.102 1.00 70.06 79 ARG A CA 1
ATOM 520 C C . ARG A 1 79 ? 17.501 -20.969 -16.204 1.00 70.06 79 ARG A C 1
ATOM 522 O O . ARG A 1 79 ? 17.315 -19.774 -15.991 1.00 70.06 79 ARG A O 1
ATOM 529 N N . LEU A 1 80 ? 17.172 -21.575 -17.349 1.00 67.56 80 LEU A N 1
ATOM 530 C CA . LEU A 1 80 ? 16.433 -20.863 -18.389 1.00 67.56 80 LEU A CA 1
ATOM 531 C C . LEU A 1 80 ? 15.202 -20.197 -17.749 1.00 67.56 80 LEU A C 1
ATOM 533 O O . LEU A 1 80 ? 14.499 -20.867 -16.982 1.00 67.56 80 LEU A O 1
ATOM 537 N N . PRO A 1 81 ? 14.944 -18.904 -18.020 1.00 67.81 81 PRO A N 1
ATOM 538 C CA . PRO A 1 81 ? 13.723 -18.274 -17.553 1.00 67.81 81 PRO A CA 1
ATOM 539 C C . PRO A 1 81 ? 12.544 -19.103 -18.060 1.00 67.81 81 PRO A C 1
ATOM 541 O O . PRO A 1 81 ? 12.536 -19.526 -19.219 1.00 67.81 81 PRO A O 1
ATOM 544 N N . ALA A 1 82 ? 11.574 -19.364 -17.180 1.00 68.56 82 ALA A N 1
ATOM 545 C CA . ALA A 1 82 ? 10.333 -20.015 -17.576 1.00 68.56 82 ALA A CA 1
ATOM 546 C C . ALA A 1 82 ? 9.764 -19.313 -18.820 1.00 68.56 82 ALA A C 1
ATOM 548 O O . ALA A 1 82 ? 9.882 -18.087 -18.948 1.00 68.56 82 ALA A O 1
ATOM 549 N N . GLN A 1 83 ? 9.181 -20.099 -19.732 1.00 70.81 83 GLN A N 1
ATOM 550 C CA . GLN A 1 83 ? 8.523 -19.609 -20.942 1.00 70.81 83 GLN A CA 1
ATOM 551 C C . GLN A 1 83 ? 7.695 -18.365 -20.596 1.00 70.81 83 GLN A C 1
ATOM 553 O O . GLN A 1 83 ? 6.920 -18.376 -19.638 1.00 70.81 83 GLN A O 1
ATOM 558 N N . ARG A 1 84 ? 7.901 -17.273 -21.340 1.00 70.50 84 ARG A N 1
ATOM 559 C CA . ARG A 1 84 ? 7.268 -15.980 -21.060 1.00 70.50 84 ARG A CA 1
ATOM 560 C C . ARG A 1 84 ? 5.747 -16.171 -21.019 1.00 70.50 84 ARG A C 1
ATOM 562 O O . ARG A 1 84 ? 5.142 -16.455 -22.048 1.00 70.50 84 ARG A O 1
ATOM 569 N N . VAL A 1 85 ? 5.139 -16.028 -19.841 1.00 74.06 85 VAL A N 1
ATOM 570 C CA . VAL A 1 85 ? 3.683 -16.145 -19.689 1.00 74.06 85 VAL A CA 1
ATOM 571 C C . VAL A 1 85 ? 3.044 -14.919 -20.333 1.00 74.06 85 VAL A C 1
ATOM 573 O O . VAL A 1 85 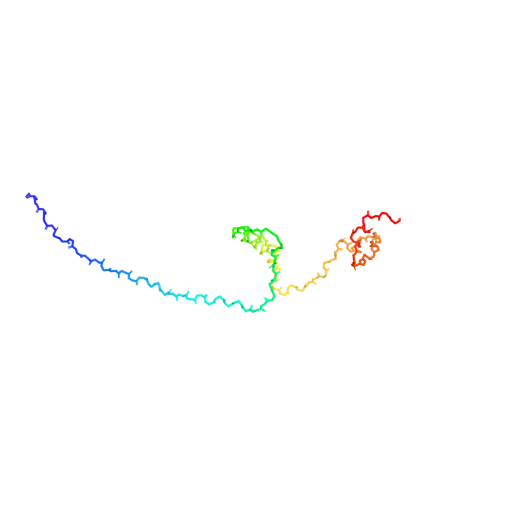? 3.286 -13.789 -19.908 1.00 74.06 85 VAL A O 1
ATOM 576 N N . THR A 1 86 ? 2.248 -15.124 -21.379 1.00 81.19 86 THR A N 1
ATOM 577 C CA . THR A 1 86 ? 1.476 -14.046 -22.002 1.00 81.19 86 THR A CA 1
ATOM 578 C C . THR A 1 86 ? 0.294 -13.691 -21.098 1.00 81.19 86 THR A C 1
ATOM 580 O O . THR A 1 86 ? -0.474 -14.586 -20.743 1.00 81.19 86 THR A O 1
ATOM 583 N N . PRO A 1 87 ? 0.105 -12.417 -20.714 1.00 82.00 87 PRO A N 1
ATOM 584 C CA . PRO A 1 87 ? -1.065 -12.019 -19.944 1.00 82.00 87 PRO A CA 1
ATOM 585 C C . PRO A 1 87 ? -2.336 -12.242 -20.771 1.00 82.00 87 PRO A C 1
ATOM 587 O O . PRO A 1 87 ? -2.436 -11.804 -21.914 1.00 82.00 87 PRO A O 1
ATOM 590 N N . GLY A 1 88 ? -3.311 -12.934 -20.187 1.00 86.81 88 GLY A N 1
ATOM 591 C CA . GLY A 1 88 ? -4.580 -13.234 -20.839 1.00 86.81 88 GLY A CA 1
ATOM 592 C C . GLY A 1 88 ? -5.540 -13.991 -19.920 1.00 86.81 88 GLY A C 1
ATOM 593 O O . GLY A 1 88 ? -5.127 -14.493 -18.865 1.00 86.81 88 GLY A O 1
ATOM 594 N N . PRO A 1 89 ? -6.828 -14.085 -20.289 1.00 86.69 89 PRO A N 1
ATOM 595 C CA . PRO A 1 89 ? -7.800 -14.873 -19.542 1.00 86.69 89 PRO A CA 1
ATOM 596 C C . PRO A 1 89 ? -7.313 -16.317 -19.376 1.00 86.69 89 PRO A C 1
ATOM 598 O O . PRO A 1 89 ? -6.966 -16.982 -20.345 1.00 86.69 89 PRO A O 1
ATOM 601 N N . GLY A 1 90 ? -7.242 -16.795 -18.133 1.00 87.69 90 GLY A N 1
ATOM 602 C CA . GLY A 1 90 ? -6.769 -18.149 -17.824 1.00 87.69 90 GLY A CA 1
ATOM 603 C C . GLY A 1 90 ? -5.246 -18.345 -17.833 1.00 87.69 90 GLY A C 1
ATOM 604 O O . GLY A 1 90 ? -4.792 -19.384 -17.356 1.00 87.69 90 GLY A O 1
ATOM 605 N N . ALA A 1 91 ? -4.447 -17.358 -18.256 1.00 86.06 91 ALA A N 1
ATOM 606 C CA . ALA A 1 91 ? -2.985 -17.480 -18.308 1.00 86.06 91 ALA A CA 1
ATOM 607 C C . ALA A 1 91 ? -2.361 -17.754 -16.930 1.00 86.06 91 ALA A C 1
ATOM 609 O O . ALA A 1 91 ? -1.460 -18.575 -16.805 1.00 86.06 91 ALA A O 1
ATOM 610 N N . TRP A 1 92 ? -2.916 -17.155 -15.872 1.00 82.81 92 TRP A N 1
ATOM 611 C CA . TRP A 1 92 ? -2.497 -17.420 -14.493 1.00 82.81 92 TRP A CA 1
ATOM 612 C C . TRP A 1 92 ? -2.706 -18.875 -14.060 1.00 82.81 92 TRP A C 1
ATOM 614 O O . TRP A 1 92 ? -1.901 -19.408 -13.304 1.00 82.81 92 TRP A O 1
ATOM 624 N N . ARG A 1 93 ? -3.769 -19.533 -14.546 1.00 83.75 93 ARG A N 1
ATOM 625 C CA . ARG A 1 93 ? -4.010 -20.956 -14.262 1.00 83.75 93 ARG A CA 1
ATOM 626 C C . ARG A 1 93 ? -3.080 -21.849 -15.075 1.00 83.75 93 ARG A C 1
ATOM 628 O O . ARG A 1 93 ? -2.613 -22.852 -14.551 1.00 83.75 93 ARG A O 1
ATOM 635 N N . ALA A 1 94 ? -2.797 -21.472 -16.321 1.00 84.12 94 ALA A N 1
ATOM 636 C CA . ALA A 1 94 ? -1.883 -22.208 -17.187 1.00 84.12 94 ALA A CA 1
ATOM 637 C C . ALA A 1 94 ? -0.451 -22.249 -16.622 1.00 84.12 94 ALA A C 1
ATOM 639 O O . ALA A 1 94 ? 0.184 -23.292 -16.705 1.00 84.12 94 ALA A O 1
ATOM 640 N N . SER A 1 95 ? 0.017 -21.181 -15.962 1.00 80.06 95 SER A N 1
ATOM 641 C CA . SER A 1 95 ? 1.338 -21.143 -15.306 1.00 80.06 95 SER A CA 1
ATOM 642 C C . SER A 1 95 ? 1.540 -22.198 -14.212 1.00 80.06 95 SER A C 1
ATOM 644 O O . SER A 1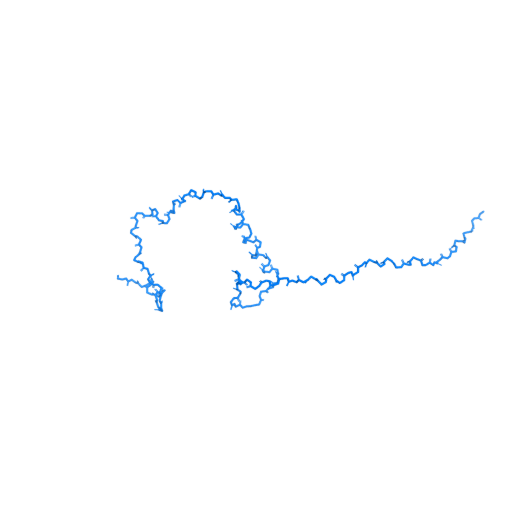 95 ? 2.677 -22.499 -13.861 1.00 80.06 95 SER A O 1
ATOM 646 N N . ALA A 1 96 ? 0.453 -22.715 -13.631 1.00 83.44 96 ALA A N 1
ATOM 647 C CA . ALA A 1 96 ? 0.492 -23.721 -12.572 1.00 83.44 96 ALA A CA 1
ATOM 648 C C . ALA A 1 96 ? 0.276 -25.153 -13.095 1.00 83.44 96 ALA A C 1
ATOM 650 O O . ALA A 1 96 ? 0.341 -26.099 -12.310 1.00 83.44 96 ALA A O 1
ATOM 651 N N . MET A 1 97 ? -0.004 -25.326 -14.392 1.00 81.88 97 MET A N 1
ATOM 652 C CA . MET A 1 97 ? -0.153 -26.646 -15.002 1.00 81.88 97 MET A CA 1
ATOM 653 C C . MET A 1 97 ? 1.194 -27.132 -15.554 1.00 81.88 97 MET A C 1
ATOM 655 O O . MET A 1 97 ? 1.925 -26.338 -16.146 1.00 81.88 97 MET A O 1
ATOM 659 N N . PRO A 1 98 ? 1.531 -28.425 -15.401 1.00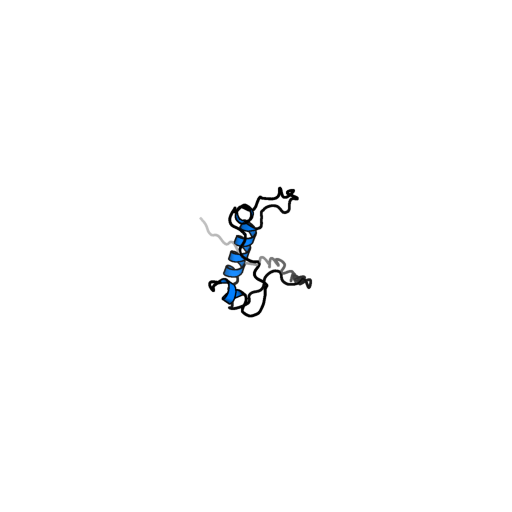 75.31 98 PRO A N 1
ATOM 660 C CA . PRO A 1 98 ? 2.672 -29.011 -16.093 1.00 75.31 98 PRO A CA 1
ATOM 661 C C . PRO A 1 98 ? 2.458 -28.955 -17.612 1.00 75.31 98 PRO A C 1
ATOM 663 O O . PRO A 1 98 ? 1.352 -29.222 -18.086 1.00 75.31 98 PRO A O 1
ATOM 666 N N . HIS A 1 99 ? 3.512 -28.614 -18.351 1.00 65.75 99 HIS A N 1
ATOM 667 C CA . HIS A 1 99 ? 3.574 -28.761 -19.806 1.00 65.75 99 HIS A CA 1
ATOM 668 C C . HIS A 1 99 ? 4.142 -30.126 -20.185 1.00 65.75 99 HIS A C 1
ATOM 670 O O . HIS A 1 99 ? 5.037 -30.603 -19.448 1.00 65.75 99 HIS A O 1
#

Mean predicted aligned error: 19.62 Å

Foldseek 3Di:
DDDDDDDDDDDDDDPCPDPPVPPPVVCVPPDDDPDDDPDDDDDPVVVVVVVVVCCVVVVPDPPPPVPPPPCPVVVVDPPDPPDPQDDDVCSVVVVPDDD

Organism: NCBI:txid2594265

pLDDT: mean 70.79, std 17.53, range [40.56, 97.94]

InterPro domains:
  IPR032716 Biotin-dependent acetyl-/propionyl-coenzyme A carboxylase epsilon subunit [PF13822] (33-92)

Radius of gyration: 31.55 Å; Cα contacts (8 Å, |Δi|>4): 7; chains: 1; bounding box: 39×71×87 Å